Protein AF-A0A7X9G6M3-F1 (afdb_monomer)

Foldseek 3Di:
DDDCPVCPPPDPDDDDPDQDKKFKAFLVRHTQWIWTDDPQKIFIAGPVRQTAWIWGDDPQKIWIAGSVRHTQWIWGDDPQKIFTAGPVRQTQWMWGDDPQKIFIAGSVRHTQWIWGDDPQKIFIAGPVRRTGIMMD

Secondary structure (DSSP, 8-state):
-------S----PPPPSS-EEEEEEETTS-EEEEEEEETTEEEEEETTS-EEEEEEEETTEEEEE-TTS-EEEEEEEETTEEEEEETTS-EEEEEEEETTEEEEEETTS-EEEEEEEETTEEEEEETTS-EEEEE-

pLDDT: mean 82.61, std 19.69, range [25.67, 94.62]

Nearest PDB structures (foldseek):
  7ax2-assembly1_A  TM=3.714E-01  e=1.344E-02  synthetic construct
  3wju-assembly1_A  TM=3.753E-01  e=3.125E-02  Escherichia coli DH1
  1smp-assembly1_I  TM=4.792E-01  e=2.578E-01  Dickeya chrysanthemi
  4iwt-assembly1_B  TM=2.530E-01  e=2.401E-02  Streptococcus pneumoniae GA60080
  8qja-assembly2_B  TM=2.516E-01  e=4.069E-02  Advenella mimigardefordensis DPN7

Sequence (136 aa):
MRKVLLIATLLLALPGLAAEREVIRDANGRRKATVVTNGTQTTYRDAKGRVSVTARQQGTVTRYYDSNGRTLGRASENGRNTTYRDAKGRITGTATVQGKQTIYRDSSGRRVGSSMQNGNMTIYRDSRGRITGTRK

Structure (mmCIF, N/CA/C/O backbone):
data_AF-A0A7X9G6M3-F1
#
_entry.id   AF-A0A7X9G6M3-F1
#
loop_
_atom_site.group_PDB
_atom_site.id
_atom_site.type_symbol
_atom_site.label_atom_id
_atom_site.label_alt_id
_atom_site.label_comp_id
_atom_site.label_asym_id
_atom_site.label_entity_id
_atom_site.label_seq_id
_atom_site.pdbx_PDB_ins_code
_atom_site.Cartn_x
_atom_site.Cartn_y
_atom_site.Cartn_z
_atom_site.occupancy
_atom_site.B_iso_or_equiv
_atom_site.auth_seq_id
_atom_site.auth_comp_id
_atom_site.auth_asym_id
_atom_site.auth_atom_id
_atom_site.pdbx_PDB_model_num
ATOM 1 N N . MET A 1 1 ? -20.792 -12.531 -9.900 1.00 28.75 1 MET A N 1
ATOM 2 C CA . MET A 1 1 ? -19.523 -13.075 -10.453 1.00 28.75 1 MET A CA 1
ATOM 3 C C . MET A 1 1 ? -18.606 -11.875 -10.700 1.00 28.75 1 MET A C 1
ATOM 5 O O . MET A 1 1 ? -19.083 -10.946 -11.315 1.00 28.75 1 MET A O 1
ATOM 9 N N . ARG A 1 2 ? -17.377 -11.684 -10.217 1.00 27.42 2 ARG A N 1
ATOM 10 C CA . ARG A 1 2 ? -16.358 -12.480 -9.528 1.00 27.42 2 ARG A CA 1
ATOM 11 C C . ARG A 1 2 ? -15.801 -11.643 -8.368 1.00 27.42 2 ARG A C 1
ATOM 13 O O . ARG A 1 2 ? -15.649 -10.432 -8.479 1.00 27.42 2 ARG A O 1
ATOM 20 N N . LYS A 1 3 ? -15.470 -12.324 -7.274 1.00 28.50 3 LYS A N 1
ATOM 21 C CA . LYS A 1 3 ? -14.664 -11.819 -6.164 1.00 28.50 3 LYS A CA 1
ATOM 22 C C . LYS A 1 3 ? -13.317 -11.360 -6.735 1.00 28.50 3 LYS A C 1
ATOM 24 O O . LYS A 1 3 ? -12.515 -12.207 -7.107 1.00 28.50 3 LYS A O 1
ATOM 29 N N . VAL A 1 4 ? -13.063 -10.059 -6.828 1.00 25.67 4 VAL A N 1
ATOM 30 C CA . VAL A 1 4 ? -11.705 -9.558 -7.079 1.00 25.67 4 VAL A CA 1
ATOM 31 C C . VAL A 1 4 ? -11.272 -8.790 -5.847 1.00 25.67 4 VAL A C 1
ATOM 33 O O . VAL A 1 4 ? -11.284 -7.567 -5.777 1.00 25.67 4 VAL A O 1
ATOM 36 N N . LEU A 1 5 ? -10.918 -9.582 -4.840 1.00 27.14 5 LEU A N 1
ATOM 37 C CA . LEU A 1 5 ? -10.012 -9.184 -3.781 1.00 27.14 5 LEU A CA 1
ATOM 38 C C . LEU A 1 5 ? -8.665 -8.914 -4.474 1.00 27.14 5 LEU A C 1
ATOM 40 O O . LEU A 1 5 ? -7.841 -9.808 -4.654 1.00 27.14 5 LEU A O 1
ATOM 44 N N . LEU A 1 6 ? -8.520 -7.699 -5.003 1.00 29.94 6 LEU A N 1
ATOM 45 C CA . LEU A 1 6 ? -7.366 -7.201 -5.750 1.00 29.94 6 LEU A CA 1
ATOM 46 C C . LEU A 1 6 ? -6.212 -6.949 -4.764 1.00 29.94 6 LEU A C 1
ATOM 48 O O . LEU A 1 6 ? -5.788 -5.827 -4.532 1.00 29.94 6 LEU A O 1
ATOM 52 N N . ILE A 1 7 ? -5.709 -8.026 -4.159 1.00 30.31 7 ILE A N 1
ATOM 53 C CA . ILE A 1 7 ? -4.511 -8.022 -3.301 1.00 30.31 7 ILE A CA 1
ATOM 54 C C . ILE A 1 7 ? -3.226 -7.913 -4.151 1.00 30.31 7 ILE A C 1
ATOM 56 O O . ILE A 1 7 ? -2.138 -7.704 -3.631 1.00 30.31 7 ILE A O 1
ATOM 60 N N . ALA A 1 8 ? -3.312 -7.989 -5.481 1.00 28.69 8 ALA A N 1
ATOM 61 C CA . ALA A 1 8 ? -2.141 -8.132 -6.352 1.00 28.69 8 ALA A CA 1
ATOM 62 C C . ALA A 1 8 ? -1.601 -6.833 -6.989 1.00 28.69 8 ALA A C 1
ATOM 64 O O . ALA A 1 8 ? -0.870 -6.886 -7.976 1.00 28.69 8 ALA A O 1
ATOM 65 N N . THR A 1 9 ? -1.889 -5.666 -6.421 1.00 37.09 9 THR A N 1
ATOM 66 C CA . THR A 1 9 ? -1.008 -4.495 -6.576 1.00 37.09 9 THR A CA 1
ATOM 67 C C . THR A 1 9 ? -0.876 -3.854 -5.215 1.00 37.09 9 THR A C 1
ATOM 69 O O . THR A 1 9 ? -1.501 -2.841 -4.920 1.00 37.09 9 THR A O 1
ATOM 72 N N . LEU A 1 10 ? -0.114 -4.523 -4.357 1.00 38.66 10 LEU A N 1
ATOM 73 C CA . LEU A 1 10 ? 0.203 -4.070 -3.017 1.00 38.66 10 LEU A CA 1
ATOM 74 C C . LEU A 1 10 ? 1.135 -2.863 -3.093 1.00 38.66 10 LEU A C 1
ATOM 76 O O . LEU A 1 10 ? 2.340 -2.962 -2.897 1.00 38.66 10 LEU A O 1
ATOM 80 N N . LEU A 1 11 ? 0.557 -1.719 -3.437 1.00 39.88 11 LEU A N 1
ATOM 81 C CA . LEU A 1 11 ? 1.203 -0.430 -3.343 1.00 39.88 11 LEU A CA 1
ATOM 82 C C . LEU A 1 11 ? 0.874 0.148 -1.967 1.00 39.88 11 LEU A C 1
ATOM 84 O O . LEU A 1 11 ? -0.119 0.855 -1.796 1.00 39.88 11 LEU A O 1
ATOM 88 N N . LEU A 1 12 ? 1.689 -0.193 -0.966 1.00 42.00 12 LEU A N 1
ATOM 89 C CA . LEU A 1 12 ? 1.718 0.584 0.270 1.00 42.00 12 LEU A CA 1
ATOM 90 C C . LEU A 1 12 ? 2.210 1.988 -0.073 1.00 42.00 12 LEU A C 1
ATOM 92 O O . LEU A 1 12 ? 3.391 2.175 -0.373 1.00 42.00 12 LEU A O 1
ATOM 96 N N . ALA A 1 13 ? 1.311 2.965 -0.060 1.00 38.38 13 ALA A N 1
ATOM 97 C CA . ALA A 1 13 ? 1.709 4.355 0.092 1.00 38.38 13 ALA A CA 1
ATOM 98 C C . ALA A 1 13 ? 2.344 4.505 1.481 1.00 38.38 13 ALA A C 1
ATOM 100 O O . ALA A 1 13 ? 1.71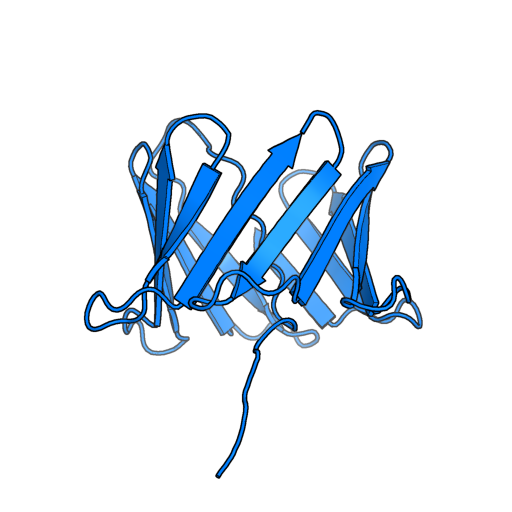1 4.177 2.481 1.00 38.38 13 ALA A O 1
ATOM 101 N N . LEU A 1 14 ? 3.602 4.939 1.517 1.00 36.38 14 LEU A N 1
ATOM 102 C CA . LEU A 1 14 ? 4.169 5.598 2.688 1.00 36.38 14 LEU A CA 1
ATOM 103 C C . LEU A 1 14 ? 3.868 7.096 2.507 1.00 36.38 14 LEU A C 1
ATOM 105 O O . LEU A 1 14 ? 3.986 7.578 1.379 1.00 36.38 14 LEU A O 1
ATOM 109 N N . PRO A 1 15 ? 3.444 7.833 3.543 1.00 35.41 15 PRO A N 1
ATOM 110 C CA . PRO A 1 15 ? 3.187 9.262 3.411 1.00 35.41 15 PRO A CA 1
ATOM 111 C C . PRO A 1 15 ? 4.507 10.038 3.249 1.00 35.41 15 PRO A C 1
ATOM 113 O O . PRO A 1 15 ? 5.355 10.023 4.140 1.00 35.41 15 PRO A O 1
ATOM 116 N N . GLY A 1 16 ? 4.663 10.724 2.114 1.00 35.12 16 GLY A N 1
ATOM 117 C CA . GLY A 1 16 ? 5.662 11.772 1.880 1.00 35.12 16 GLY A CA 1
ATOM 118 C C . GLY A 1 16 ? 5.014 13.157 2.006 1.00 35.12 16 GLY A C 1
ATOM 119 O O . GLY A 1 16 ? 3.904 13.371 1.526 1.00 35.12 16 GLY A O 1
ATOM 120 N N . LEU A 1 17 ? 5.684 14.093 2.686 1.00 36.75 17 LEU A N 1
ATOM 121 C CA . LEU A 1 17 ? 5.187 15.424 3.091 1.00 36.75 17 LEU A CA 1
ATOM 122 C C . LEU A 1 17 ? 5.136 16.483 1.963 1.00 36.75 17 LEU A C 1
ATOM 124 O O . LEU A 1 17 ? 5.208 17.681 2.220 1.00 36.75 17 LEU A O 1
ATOM 128 N N . ALA A 1 18 ? 4.966 16.073 0.710 1.00 38.88 18 ALA A N 1
ATOM 129 C CA . ALA A 1 18 ? 4.744 16.971 -0.424 1.00 38.88 18 ALA A CA 1
ATOM 130 C C . ALA A 1 18 ? 3.767 16.317 -1.406 1.00 38.88 18 ALA A C 1
ATOM 132 O O . ALA A 1 18 ? 3.515 15.118 -1.302 1.00 38.88 18 ALA A O 1
ATOM 133 N N . ALA A 1 19 ? 3.222 17.082 -2.360 1.00 54.22 19 ALA A N 1
ATOM 134 C CA . ALA A 1 19 ? 2.442 16.534 -3.470 1.00 54.22 19 ALA A CA 1
ATOM 135 C C . ALA A 1 19 ? 3.330 15.655 -4.371 1.00 54.22 19 ALA A C 1
ATOM 137 O O . ALA A 1 19 ? 3.755 16.059 -5.451 1.00 54.22 19 ALA A O 1
ATOM 138 N N . GLU A 1 20 ? 3.671 14.461 -3.892 1.00 68.44 20 GLU A N 1
ATOM 139 C CA . GLU A 1 20 ? 4.540 13.515 -4.569 1.00 68.44 20 GLU A CA 1
ATOM 140 C C . GLU A 1 20 ? 3.703 12.733 -5.577 1.00 68.44 20 GLU A C 1
ATOM 142 O O . GLU A 1 20 ? 2.664 12.140 -5.251 1.00 68.44 20 GLU A O 1
ATOM 147 N N . ARG A 1 21 ? 4.132 12.793 -6.838 1.00 84.31 21 ARG A N 1
ATOM 148 C CA . ARG A 1 21 ? 3.506 12.069 -7.935 1.00 84.31 21 ARG A CA 1
ATOM 149 C C . ARG A 1 21 ? 4.361 10.863 -8.285 1.00 84.31 21 ARG A C 1
ATOM 151 O O . ARG A 1 21 ? 5.366 11.009 -8.971 1.00 84.31 21 ARG A O 1
ATOM 158 N N . GLU A 1 22 ? 3.887 9.683 -7.917 1.00 89.38 22 GLU A N 1
ATOM 159 C CA . GLU A 1 22 ? 4.526 8.419 -8.279 1.00 89.38 22 GLU A CA 1
ATOM 160 C C . GLU A 1 22 ? 3.846 7.796 -9.512 1.00 89.38 22 GLU A C 1
ATOM 162 O O . GLU A 1 22 ? 2.653 7.985 -9.795 1.00 89.38 22 GLU A O 1
ATOM 167 N N . VAL A 1 23 ? 4.594 6.984 -10.251 1.00 89.94 23 VAL A N 1
ATOM 168 C CA . VAL A 1 23 ? 4.134 6.218 -11.408 1.00 89.94 23 VAL A CA 1
ATOM 169 C C . VAL A 1 23 ? 4.350 4.733 -11.154 1.00 89.94 23 VAL A C 1
ATOM 171 O O . VAL A 1 23 ? 5.473 4.270 -10.974 1.00 89.94 23 VAL A O 1
ATOM 174 N N . ILE A 1 24 ? 3.264 3.962 -11.227 1.00 87.62 24 ILE A N 1
ATOM 175 C CA . ILE A 1 24 ? 3.310 2.500 -11.161 1.00 87.62 24 ILE A CA 1
ATOM 176 C C . ILE A 1 24 ? 3.429 1.943 -12.573 1.00 87.62 24 ILE A C 1
ATOM 178 O O . ILE A 1 24 ? 2.637 2.293 -13.460 1.00 87.62 24 ILE A O 1
ATOM 182 N N . ARG A 1 25 ? 4.366 1.021 -12.773 1.00 88.94 25 ARG A N 1
ATOM 183 C CA . ARG A 1 25 ? 4.598 0.333 -14.047 1.00 88.94 25 ARG A CA 1
ATOM 184 C C . ARG A 1 25 ? 4.449 -1.176 -13.898 1.00 88.94 25 ARG A C 1
ATOM 186 O O . ARG A 1 25 ? 4.649 -1.720 -12.814 1.00 88.94 25 ARG A O 1
ATOM 193 N N . ASP A 1 26 ? 4.058 -1.842 -14.980 1.00 88.50 26 ASP A N 1
ATOM 194 C CA . ASP A 1 26 ? 4.094 -3.303 -15.071 1.00 88.50 26 ASP A CA 1
ATOM 195 C C . ASP A 1 26 ? 5.529 -3.824 -15.266 1.00 88.50 26 ASP A C 1
ATOM 197 O O . ASP A 1 26 ? 6.480 -3.048 -15.367 1.00 88.50 26 ASP A O 1
ATOM 201 N N . ALA A 1 27 ? 5.689 -5.148 -15.310 1.00 85.81 27 ALA A N 1
ATOM 202 C CA . ALA A 1 27 ? 6.985 -5.795 -15.528 1.00 85.81 27 ALA A CA 1
ATOM 203 C C . ALA A 1 27 ? 7.655 -5.413 -16.866 1.00 85.81 27 ALA A C 1
ATOM 205 O O . ALA A 1 27 ? 8.873 -5.490 -16.969 1.00 85.81 27 ALA A O 1
ATOM 206 N N . ASN A 1 28 ? 6.877 -4.953 -17.853 1.00 90.31 28 ASN A N 1
ATOM 207 C CA . ASN A 1 28 ? 7.361 -4.501 -19.160 1.00 90.31 28 ASN A CA 1
ATOM 208 C C . ASN A 1 28 ? 7.602 -2.977 -19.193 1.00 90.31 28 ASN A C 1
ATOM 210 O O . ASN A 1 28 ? 7.824 -2.406 -20.257 1.00 90.31 28 ASN A O 1
ATOM 214 N N . GLY A 1 29 ? 7.499 -2.287 -18.050 1.00 89.12 29 GLY A N 1
ATOM 215 C CA . GLY A 1 29 ? 7.708 -0.842 -17.939 1.00 89.12 29 GLY A CA 1
ATOM 216 C C . GLY A 1 29 ? 6.521 0.028 -18.379 1.00 89.12 29 GLY A C 1
ATOM 217 O O . GLY A 1 29 ? 6.601 1.263 -18.299 1.00 89.12 29 GLY A O 1
ATOM 218 N N . ARG A 1 30 ? 5.393 -0.566 -18.791 1.00 90.56 30 ARG A N 1
ATOM 219 C CA . ARG A 1 30 ? 4.198 0.183 -19.208 1.00 90.56 30 ARG A CA 1
ATOM 220 C C . ARG A 1 30 ? 3.480 0.747 -17.991 1.00 90.56 30 ARG A C 1
ATOM 222 O O . ARG A 1 30 ? 3.301 0.065 -16.983 1.00 90.56 30 ARG A O 1
ATOM 229 N N . ARG A 1 31 ? 3.029 1.999 -18.081 1.00 91.44 31 ARG A N 1
ATOM 230 C CA . ARG A 1 31 ? 2.310 2.672 -16.991 1.00 91.44 31 ARG A CA 1
ATOM 231 C C . ARG A 1 31 ? 0.989 1.957 -16.696 1.00 91.44 31 ARG A C 1
ATOM 233 O O . ARG A 1 31 ? 0.122 1.881 -17.562 1.00 91.44 31 ARG A O 1
ATOM 240 N N . LYS A 1 32 ? 0.815 1.503 -15.454 1.00 89.06 32 LYS A N 1
ATOM 241 C CA . LYS A 1 32 ? -0.448 0.946 -14.945 1.00 89.06 32 LYS A CA 1
ATOM 242 C C . LYS A 1 32 ? -1.292 1.988 -14.228 1.00 89.06 32 LYS A C 1
ATOM 244 O O . LYS A 1 32 ? -2.515 1.948 -14.334 1.00 89.06 32 LYS A O 1
ATOM 249 N N . ALA A 1 33 ? -0.644 2.883 -13.488 1.00 89.06 33 ALA A N 1
ATOM 250 C CA . ALA A 1 33 ? -1.328 3.865 -12.667 1.00 89.06 33 ALA A CA 1
ATOM 251 C C . ALA A 1 33 ? -0.415 5.034 -12.287 1.00 89.06 33 ALA A C 1
ATOM 253 O O . ALA A 1 33 ? 0.808 4.981 -12.439 1.00 89.06 33 ALA A O 1
ATOM 254 N N . THR A 1 34 ? -1.035 6.087 -11.776 1.00 90.31 34 THR A N 1
ATOM 255 C CA . THR A 1 34 ? -0.371 7.225 -11.141 1.00 90.31 34 THR A CA 1
ATOM 256 C C . THR A 1 34 ? -0.906 7.371 -9.728 1.00 90.31 34 THR A C 1
ATOM 258 O O . THR A 1 34 ? -2.095 7.149 -9.491 1.00 90.31 34 THR A O 1
ATOM 261 N N . VAL A 1 35 ? -0.030 7.746 -8.810 1.00 90.38 35 VAL A N 1
ATOM 262 C CA . VAL A 1 35 ? -0.343 7.971 -7.404 1.00 90.38 35 VAL A CA 1
ATOM 263 C C . VAL A 1 35 ? -0.035 9.420 -7.089 1.00 90.38 35 VAL A C 1
ATOM 265 O O . VAL A 1 35 ? 0.997 9.930 -7.510 1.00 90.38 35 VAL A O 1
ATOM 268 N N . VAL A 1 36 ? -0.953 10.091 -6.407 1.00 90.12 36 VAL A N 1
ATOM 269 C CA . VAL A 1 36 ? -0.754 11.461 -5.929 1.00 90.12 36 VAL A CA 1
ATOM 270 C C . VAL A 1 36 ? -1.131 11.499 -4.461 1.00 90.12 36 VAL A C 1
ATOM 272 O O . VAL A 1 36 ? -2.270 11.168 -4.125 1.00 90.12 36 VAL A O 1
ATOM 275 N N . THR A 1 37 ? -0.200 11.905 -3.606 1.00 86.44 37 THR A N 1
ATOM 276 C CA . THR A 1 37 ? -0.440 12.075 -2.169 1.00 86.44 37 THR A CA 1
ATOM 277 C C . THR A 1 37 ? -0.548 13.555 -1.837 1.00 86.44 37 THR A C 1
ATOM 279 O O . THR A 1 37 ? 0.352 14.314 -2.147 1.00 86.44 37 THR A O 1
ATOM 282 N N . ASN A 1 38 ? -1.651 13.964 -1.211 1.00 88.56 38 ASN A N 1
ATOM 283 C CA . ASN A 1 38 ? -1.884 15.319 -0.719 1.00 88.56 38 ASN A CA 1
ATOM 284 C C . ASN A 1 38 ? -2.228 15.232 0.772 1.00 88.56 38 ASN A C 1
ATOM 286 O O . ASN A 1 38 ? -3.340 14.834 1.138 1.00 88.56 38 ASN A O 1
ATOM 290 N N . GLY A 1 39 ? -1.269 15.569 1.637 1.00 89.31 39 GLY A N 1
ATOM 291 C CA . GLY A 1 39 ? -1.415 15.393 3.082 1.00 89.31 39 GLY A CA 1
ATOM 292 C C . GLY A 1 39 ? -1.679 13.927 3.438 1.00 89.31 39 GLY A C 1
ATOM 293 O O . GLY A 1 39 ? -0.913 13.043 3.070 1.00 89.31 39 GLY A O 1
ATOM 294 N N . THR A 1 40 ? -2.790 13.651 4.122 1.00 89.38 40 THR A N 1
ATOM 295 C CA . THR A 1 40 ? -3.180 12.289 4.532 1.00 89.38 40 THR A CA 1
ATOM 296 C C . THR A 1 40 ? -3.978 11.520 3.477 1.00 89.38 40 THR A C 1
ATOM 298 O O . THR A 1 40 ? -4.380 10.378 3.722 1.00 89.38 40 THR A O 1
ATOM 301 N N . GLN A 1 41 ? -4.250 12.121 2.314 1.00 91.44 41 GLN A N 1
ATOM 302 C CA . GLN A 1 41 ? -5.021 11.495 1.244 1.00 91.44 41 GLN A CA 1
ATOM 303 C C . GLN A 1 41 ? -4.127 11.116 0.062 1.00 91.44 41 GLN A C 1
ATOM 305 O O . GLN A 1 41 ? -3.504 11.974 -0.556 1.00 91.44 41 GLN A O 1
ATOM 310 N N . THR A 1 42 ? -4.167 9.850 -0.342 1.00 88.50 42 THR A N 1
ATOM 311 C CA . THR A 1 42 ? -3.498 9.348 -1.547 1.00 88.50 42 THR A CA 1
ATOM 312 C C . THR A 1 42 ? -4.529 8.921 -2.585 1.00 88.50 42 THR A C 1
ATOM 314 O O . THR A 1 42 ? -5.451 8.163 -2.292 1.00 88.50 42 THR A O 1
ATOM 317 N N . THR A 1 43 ? -4.384 9.392 -3.820 1.00 91.06 43 THR A N 1
ATOM 318 C CA . THR A 1 43 ? -5.297 9.101 -4.931 1.00 91.06 43 THR A CA 1
ATOM 319 C C . THR A 1 43 ? -4.589 8.275 -5.993 1.00 91.06 43 THR A C 1
ATOM 321 O O . THR A 1 43 ? -3.563 8.690 -6.529 1.00 91.06 43 THR A O 1
ATOM 324 N N . TYR A 1 44 ? -5.177 7.136 -6.346 1.00 88.62 44 TYR A N 1
ATOM 325 C CA . TYR A 1 44 ? -4.690 6.238 -7.385 1.00 88.62 44 TYR A CA 1
ATOM 326 C C . TYR A 1 44 ? -5.534 6.405 -8.640 1.00 88.62 44 TYR A C 1
ATOM 328 O O . TYR A 1 44 ? -6.755 6.214 -8.621 1.00 88.62 44 TYR A O 1
ATOM 336 N N . ARG A 1 45 ? -4.883 6.710 -9.756 1.00 90.12 45 ARG A N 1
ATOM 337 C CA . ARG A 1 45 ? -5.515 6.834 -11.070 1.00 90.12 45 ARG A CA 1
ATOM 338 C C . ARG A 1 45 ? -5.063 5.709 -11.979 1.00 90.12 45 ARG A C 1
ATOM 340 O O . ARG A 1 45 ? -3.880 5.382 -11.991 1.00 90.12 45 ARG A O 1
ATOM 347 N N . ASP A 1 46 ? -5.987 5.135 -12.738 1.00 87.94 46 ASP A N 1
ATOM 348 C CA . ASP A 1 46 ? -5.665 4.132 -13.751 1.00 87.94 46 ASP A CA 1
ATOM 349 C C . ASP A 1 46 ? -4.823 4.728 -14.900 1.00 87.94 46 ASP A C 1
ATOM 351 O O . ASP A 1 46 ? -4.559 5.932 -14.958 1.00 87.94 46 ASP A O 1
ATOM 355 N N . ALA A 1 47 ? -4.393 3.890 -15.846 1.00 85.31 47 ALA A N 1
ATOM 356 C CA . ALA A 1 47 ? -3.589 4.332 -16.987 1.00 85.31 47 ALA A CA 1
ATOM 357 C C . ALA A 1 47 ? -4.277 5.401 -17.868 1.00 85.31 47 ALA A C 1
ATOM 359 O O . ALA A 1 47 ? -3.572 6.137 -18.566 1.00 85.31 47 ALA A O 1
ATOM 360 N N . LYS A 1 48 ? -5.618 5.497 -17.809 1.00 88.06 48 LYS A N 1
ATOM 361 C CA . LYS A 1 48 ? -6.453 6.496 -18.501 1.00 88.06 48 LYS A CA 1
ATOM 362 C C . LYS A 1 48 ? -6.687 7.763 -17.661 1.00 88.06 48 LYS A C 1
ATOM 364 O O . LYS A 1 48 ? -7.362 8.674 -18.123 1.00 88.06 48 LYS A O 1
ATOM 369 N N . GLY A 1 49 ? -6.153 7.837 -16.439 1.00 89.00 49 GLY A N 1
ATOM 370 C CA . GLY A 1 49 ? -6.272 8.995 -15.545 1.00 89.00 49 GLY A CA 1
ATOM 371 C C . GLY A 1 49 ? -7.518 9.006 -14.649 1.00 89.00 49 GLY A C 1
ATOM 372 O O . GLY A 1 49 ? -7.698 9.944 -13.862 1.00 89.00 49 GLY A O 1
ATOM 373 N N . ARG A 1 50 ? -8.362 7.969 -14.707 1.00 90.00 50 ARG A N 1
ATOM 374 C CA . ARG A 1 50 ? -9.587 7.879 -13.898 1.00 90.00 50 ARG A CA 1
ATOM 375 C C . ARG A 1 50 ? -9.250 7.438 -12.483 1.00 90.00 50 ARG A C 1
ATOM 377 O O . ARG A 1 50 ? -8.435 6.535 -12.301 1.00 90.00 50 ARG A O 1
ATOM 384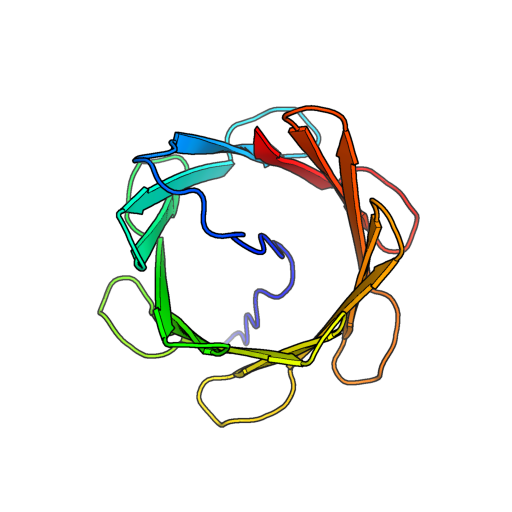 N N . VAL A 1 51 ? -9.880 8.049 -11.480 1.00 91.00 51 VAL A N 1
ATOM 385 C CA . VAL A 1 51 ? -9.704 7.640 -10.079 1.00 91.00 51 VAL A CA 1
ATOM 386 C C . VAL A 1 51 ? -10.198 6.206 -9.912 1.00 91.00 51 VAL A C 1
ATOM 388 O O . VAL A 1 51 ? -11.307 5.871 -10.316 1.00 91.00 51 VAL A O 1
ATOM 391 N N . SER A 1 52 ? -9.351 5.366 -9.331 1.00 87.88 52 SER A N 1
ATOM 392 C CA . SER A 1 52 ? -9.627 3.948 -9.085 1.00 87.88 52 SER A CA 1
ATOM 393 C C . SER A 1 52 ? -9.742 3.648 -7.595 1.00 87.88 52 SER A C 1
ATOM 395 O O . SER A 1 52 ? -10.625 2.898 -7.187 1.00 87.88 52 SER A O 1
ATOM 397 N N . VAL A 1 53 ? -8.876 4.262 -6.787 1.00 90.94 53 VAL A N 1
ATOM 398 C CA . VAL A 1 53 ? -8.847 4.114 -5.334 1.00 90.94 53 VAL A CA 1
ATOM 399 C C . VAL A 1 53 ? -8.459 5.444 -4.707 1.00 90.94 53 VAL A C 1
ATOM 401 O O . VAL A 1 53 ? -7.563 6.132 -5.200 1.00 90.94 53 VAL A O 1
ATOM 404 N N . THR A 1 54 ? -9.084 5.759 -3.580 1.00 92.19 54 THR A N 1
ATOM 405 C CA . THR A 1 54 ? -8.626 6.810 -2.669 1.00 92.19 54 THR A CA 1
ATOM 406 C C . THR A 1 54 ? -8.264 6.169 -1.338 1.00 92.19 54 THR A C 1
ATOM 408 O O . THR A 1 54 ? -9.061 5.427 -0.772 1.00 92.19 54 THR A O 1
ATOM 411 N N . ALA A 1 55 ? -7.070 6.446 -0.830 1.00 92.88 55 ALA A N 1
ATOM 412 C CA . ALA A 1 55 ? -6.628 6.060 0.500 1.00 92.88 55 ALA A CA 1
ATOM 413 C C . ALA A 1 55 ? -6.625 7.290 1.412 1.00 92.88 55 ALA A C 1
ATOM 415 O O . ALA A 1 55 ? -6.195 8.364 0.996 1.00 92.88 55 ALA A O 1
ATOM 416 N N . ARG A 1 56 ? -7.115 7.146 2.643 1.00 93.38 56 ARG A N 1
ATOM 417 C CA . ARG A 1 56 ? -7.067 8.198 3.668 1.00 93.38 56 ARG A CA 1
ATOM 418 C C . ARG A 1 56 ? -6.455 7.647 4.940 1.00 93.38 56 ARG A C 1
ATOM 420 O O . ARG A 1 56 ? -6.988 6.686 5.503 1.00 93.38 56 ARG A O 1
ATOM 427 N N . GLN A 1 57 ? -5.363 8.257 5.373 1.00 91.94 57 GLN A N 1
ATOM 428 C CA . GLN A 1 57 ? -4.652 7.894 6.587 1.00 91.94 57 GLN A CA 1
ATOM 429 C C . GLN A 1 57 ? -5.186 8.673 7.792 1.00 91.94 57 GLN A C 1
ATOM 431 O O . GLN A 1 57 ? -5.416 9.879 7.732 1.00 91.94 57 GLN A O 1
ATOM 436 N N . GLN A 1 58 ? -5.376 7.966 8.901 1.00 93.62 58 GLN A N 1
ATOM 437 C CA . GLN A 1 58 ? -5.741 8.515 10.199 1.00 93.62 58 GLN A CA 1
ATOM 438 C C . GLN A 1 58 ? -4.977 7.741 11.279 1.00 93.62 58 GLN A C 1
ATOM 440 O O . GLN A 1 58 ? -5.296 6.587 11.573 1.00 93.62 58 GLN A O 1
ATOM 445 N N . GLY A 1 59 ? -3.946 8.368 11.850 1.00 94.38 59 GLY A N 1
ATOM 446 C CA . GLY A 1 59 ? -3.009 7.685 12.744 1.00 94.38 59 GLY A CA 1
ATOM 447 C C . GLY A 1 59 ? -2.325 6.511 12.036 1.00 94.38 59 GLY A C 1
ATOM 448 O O . GLY A 1 59 ? -1.805 6.666 10.931 1.00 94.38 59 GLY A O 1
ATOM 449 N N . THR A 1 60 ? -2.380 5.329 12.651 1.00 92.81 60 THR A N 1
ATOM 450 C CA . THR A 1 60 ? -1.818 4.069 12.126 1.00 92.81 60 THR A CA 1
ATOM 451 C C . THR A 1 60 ? -2.777 3.301 11.209 1.00 92.81 60 THR A C 1
ATOM 453 O O . THR A 1 60 ? -2.522 2.149 10.849 1.00 92.81 60 THR A O 1
ATOM 456 N N . VAL A 1 61 ? -3.925 3.888 10.855 1.00 93.50 61 VAL A N 1
ATOM 457 C CA . VAL A 1 61 ? -4.944 3.232 10.031 1.00 93.50 61 VAL A CA 1
ATOM 458 C C . VAL A 1 61 ? -5.137 3.987 8.727 1.00 93.50 61 VAL A C 1
ATOM 460 O O . VAL A 1 61 ? -5.485 5.164 8.719 1.00 93.50 61 VAL A O 1
ATOM 463 N N . THR A 1 62 ? -5.034 3.265 7.617 1.00 92.56 62 THR A N 1
ATOM 464 C CA . THR A 1 62 ? -5.340 3.777 6.280 1.00 92.56 62 THR A CA 1
ATOM 465 C C . THR A 1 62 ? -6.592 3.095 5.754 1.00 92.56 62 THR A C 1
ATOM 467 O O . THR A 1 62 ? -6.651 1.869 5.666 1.00 92.56 62 THR A O 1
ATOM 470 N N . ARG A 1 63 ? -7.621 3.872 5.411 1.00 93.88 63 ARG A N 1
ATOM 471 C CA . ARG A 1 63 ? -8.869 3.367 4.814 1.00 93.88 63 ARG A CA 1
ATOM 472 C C . ARG A 1 63 ? -8.850 3.564 3.308 1.00 93.88 63 ARG A C 1
ATOM 474 O O . ARG A 1 63 ? -8.450 4.626 2.839 1.00 93.88 63 ARG A O 1
ATOM 481 N N . TYR A 1 64 ? -9.325 2.566 2.575 1.00 90.56 64 TYR A N 1
ATOM 482 C CA . TYR A 1 64 ? -9.381 2.576 1.116 1.00 90.56 64 TYR A CA 1
ATOM 483 C C . TYR A 1 64 ? -10.824 2.671 0.638 1.00 90.56 64 TYR A C 1
ATOM 485 O O . TYR A 1 64 ? -11.696 1.976 1.163 1.00 90.56 64 TYR A O 1
ATOM 493 N N . TYR A 1 65 ? -11.049 3.484 -0.385 1.00 91.44 65 TYR A N 1
ATOM 494 C CA . TYR A 1 65 ? -12.354 3.746 -0.977 1.00 91.44 65 TYR A CA 1
ATOM 495 C C . TYR A 1 65 ? -12.308 3.538 -2.489 1.00 91.44 65 TYR A C 1
ATOM 497 O O . TYR A 1 65 ? -11.283 3.813 -3.116 1.00 91.44 65 TYR A O 1
ATOM 505 N N . ASP A 1 66 ? -13.413 3.069 -3.064 1.00 90.31 66 ASP A N 1
ATOM 506 C CA . ASP A 1 66 ? -13.607 3.023 -4.513 1.00 90.31 66 ASP A CA 1
ATOM 507 C C . ASP A 1 66 ? -13.832 4.433 -5.094 1.00 90.31 66 ASP A C 1
ATOM 509 O O . ASP A 1 66 ? -13.898 5.433 -4.372 1.00 90.31 66 ASP A O 1
ATOM 513 N N . SER A 1 67 ? -13.969 4.523 -6.419 1.00 87.69 67 SER A N 1
ATOM 514 C CA . SER A 1 67 ? -14.221 5.789 -7.120 1.00 87.69 67 SER A CA 1
ATOM 515 C C . SER A 1 67 ? -15.539 6.473 -6.730 1.00 87.69 67 SER A C 1
ATOM 517 O O . SER A 1 67 ? -15.692 7.662 -6.986 1.00 87.69 67 SER A O 1
ATOM 519 N N . ASN A 1 68 ? -16.479 5.739 -6.125 1.00 91.94 68 ASN A N 1
ATOM 520 C CA . ASN A 1 68 ? -17.769 6.240 -5.650 1.00 91.94 68 ASN A CA 1
ATOM 521 C C . ASN A 1 68 ? -17.760 6.543 -4.139 1.00 91.94 68 ASN A C 1
ATOM 523 O O . ASN A 1 68 ? -18.804 6.852 -3.572 1.00 91.94 68 ASN A O 1
ATOM 527 N N . GLY A 1 69 ? -16.613 6.410 -3.464 1.00 91.56 69 GLY A N 1
ATOM 528 C CA . GLY A 1 69 ? -16.482 6.641 -2.026 1.00 91.56 69 GLY A CA 1
ATOM 529 C C . GLY A 1 69 ? -16.900 5.468 -1.134 1.00 91.56 69 GLY A C 1
ATOM 530 O O . GLY A 1 69 ? -16.920 5.623 0.086 1.00 91.56 69 GLY A O 1
ATOM 531 N N . ARG A 1 70 ? -17.200 4.283 -1.683 1.00 92.69 70 ARG A N 1
ATOM 532 C CA . ARG A 1 70 ? -17.513 3.096 -0.868 1.00 92.69 70 ARG A CA 1
ATOM 533 C C . ARG A 1 70 ? -16.240 2.489 -0.297 1.00 92.69 70 ARG A C 1
ATOM 535 O O . ARG A 1 70 ? -15.249 2.335 -1.006 1.00 92.69 70 ARG A O 1
ATOM 542 N N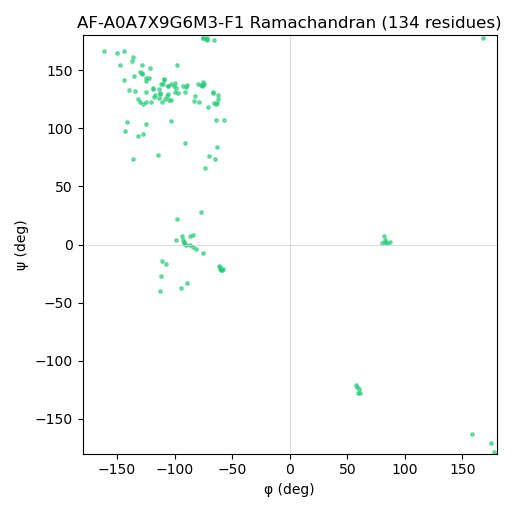 . THR A 1 71 ? -16.272 2.092 0.973 1.00 92.44 71 THR A N 1
ATOM 543 C CA . THR A 1 71 ? -15.135 1.442 1.638 1.00 92.44 71 THR A CA 1
ATOM 544 C C . THR A 1 71 ? -14.787 0.114 0.964 1.00 92.44 71 THR A C 1
ATOM 546 O O . THR A 1 71 ? -15.618 -0.786 0.873 1.00 92.44 71 THR A O 1
ATOM 549 N N . LEU A 1 72 ? -13.530 -0.029 0.552 1.00 89.88 72 LEU A N 1
ATOM 550 C CA . LEU A 1 72 ? -12.939 -1.277 0.061 1.00 89.88 72 LEU A CA 1
ATOM 551 C C . LEU A 1 72 ? -12.332 -2.099 1.204 1.00 89.88 72 LEU A C 1
ATOM 553 O O . LEU A 1 72 ? -12.343 -3.331 1.170 1.00 89.88 72 LEU A O 1
ATOM 557 N N . GLY A 1 73 ? -11.809 -1.417 2.223 1.00 91.62 73 GLY A N 1
ATOM 558 C CA . GLY A 1 73 ? -11.123 -2.038 3.346 1.00 91.62 73 GLY A CA 1
ATOM 559 C C . GLY A 1 73 ? -10.199 -1.071 4.075 1.00 91.62 73 GLY A C 1
ATOM 560 O O . GLY A 1 73 ? -10.297 0.150 3.921 1.00 91.62 73 GLY A O 1
ATOM 561 N N . ARG A 1 74 ? -9.282 -1.623 4.871 1.00 92.06 74 ARG A N 1
ATOM 562 C CA . ARG A 1 74 ? -8.280 -0.847 5.608 1.00 92.06 74 ARG A CA 1
ATOM 563 C C . ARG A 1 74 ? -6.961 -1.589 5.777 1.00 92.06 74 ARG A C 1
ATOM 565 O O . ARG A 1 74 ? -6.941 -2.817 5.836 1.00 92.06 74 ARG A O 1
ATOM 572 N N . ALA A 1 75 ? -5.895 -0.822 5.930 1.00 94.19 75 ALA A N 1
ATOM 573 C CA . ALA A 1 75 ? -4.609 -1.252 6.449 1.00 94.19 75 ALA A CA 1
ATOM 574 C C . ALA A 1 75 ? -4.454 -0.712 7.874 1.00 94.19 75 ALA A C 1
ATOM 576 O O . ALA A 1 75 ? -4.807 0.435 8.145 1.00 94.19 75 ALA A O 1
ATOM 577 N N . SER A 1 76 ? -3.964 -1.543 8.786 1.00 94.00 76 SER A N 1
ATOM 578 C CA . SER A 1 76 ? -3.658 -1.150 10.163 1.00 94.00 76 SER A CA 1
ATOM 579 C C . SER A 1 76 ? -2.210 -1.490 10.469 1.00 94.00 76 SER A C 1
ATOM 581 O O . SER A 1 76 ? -1.813 -2.650 10.335 1.00 94.00 76 SER A O 1
ATOM 583 N N . GLU A 1 77 ? -1.440 -0.483 10.852 1.00 93.75 77 GLU A N 1
ATOM 584 C CA . GLU A 1 77 ? -0.015 -0.577 11.144 1.00 93.75 77 GLU A CA 1
ATOM 585 C C . GLU A 1 77 ? 0.220 -0.835 12.635 1.00 93.75 77 GLU A C 1
ATOM 587 O O . GLU A 1 77 ? -0.419 -0.240 13.503 1.00 93.75 77 GLU A O 1
ATOM 592 N N . ASN A 1 78 ? 1.144 -1.749 12.922 1.00 94.19 78 ASN A N 1
ATOM 593 C CA . ASN A 1 78 ? 1.646 -2.051 14.253 1.00 94.19 78 ASN A CA 1
ATOM 594 C C . ASN A 1 78 ? 3.150 -2.352 14.158 1.00 94.19 78 ASN A C 1
ATOM 596 O O . ASN A 1 78 ? 3.564 -3.457 13.781 1.00 94.19 78 ASN A O 1
ATOM 600 N N . GLY A 1 79 ? 3.970 -1.340 14.446 1.00 94.62 79 GLY A N 1
ATOM 601 C CA . GLY A 1 79 ? 5.418 -1.406 14.280 1.00 94.62 79 GLY A CA 1
ATOM 602 C C . GLY A 1 79 ? 5.800 -1.747 12.837 1.00 94.62 79 GLY A C 1
ATOM 603 O O . GLY A 1 79 ? 5.437 -1.045 11.901 1.00 94.62 79 GLY A O 1
ATOM 604 N N . ARG A 1 80 ? 6.520 -2.857 12.645 1.00 92.75 80 ARG A N 1
ATOM 605 C CA . ARG A 1 80 ? 6.958 -3.330 11.317 1.00 92.75 80 ARG A CA 1
ATOM 606 C C . ARG A 1 80 ? 5.890 -4.109 10.546 1.00 92.75 80 ARG A C 1
ATOM 608 O O . ARG A 1 80 ? 6.158 -4.539 9.426 1.00 92.75 80 ARG A O 1
ATOM 615 N N . ASN A 1 81 ? 4.726 -4.347 11.145 1.00 93.44 81 ASN A N 1
ATOM 616 C CA . ASN A 1 81 ? 3.669 -5.162 10.561 1.00 93.44 81 ASN A CA 1
ATOM 617 C C . ASN A 1 81 ? 2.480 -4.305 10.131 1.00 93.44 81 ASN A C 1
ATOM 619 O O . ASN A 1 81 ? 2.055 -3.399 10.841 1.00 93.44 81 ASN A O 1
ATOM 623 N N . THR A 1 82 ? 1.872 -4.672 9.011 1.00 94.12 82 THR A N 1
ATOM 624 C CA . THR A 1 82 ?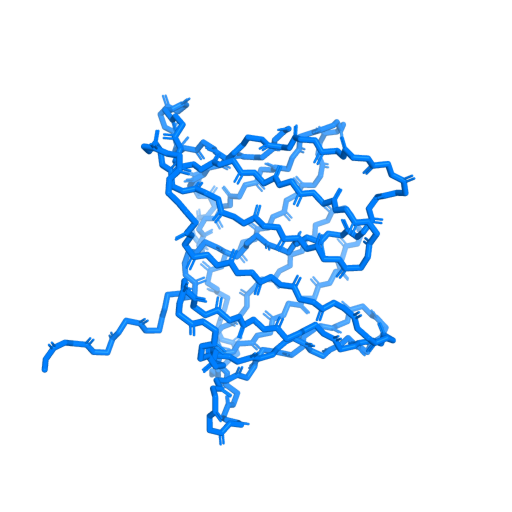 0.612 -4.105 8.534 1.00 94.12 82 THR A CA 1
ATOM 625 C C . THR A 1 82 ? -0.384 -5.230 8.306 1.00 94.12 82 THR A C 1
ATOM 627 O O . THR A 1 82 ? -0.070 -6.223 7.648 1.00 94.12 82 THR A O 1
ATOM 630 N N . THR A 1 83 ? -1.602 -5.078 8.819 1.00 94.38 83 THR A N 1
ATOM 631 C CA . THR A 1 83 ? -2.709 -6.015 8.583 1.00 94.38 83 THR A CA 1
ATOM 632 C C . THR A 1 83 ? -3.726 -5.398 7.637 1.00 94.38 83 THR A C 1
ATOM 634 O O . THR A 1 83 ? -4.231 -4.308 7.904 1.00 94.38 83 THR A O 1
ATOM 637 N N . TYR A 1 84 ? -4.080 -6.117 6.572 1.00 92.06 84 TYR A N 1
ATOM 638 C CA . TYR A 1 84 ? -5.094 -5.692 5.608 1.00 92.06 84 TYR A CA 1
ATOM 639 C C . TYR A 1 84 ? -6.416 -6.380 5.882 1.00 92.06 84 TYR A C 1
ATOM 641 O O . TYR A 1 84 ? -6.481 -7.608 6.000 1.00 92.06 84 TYR A O 1
ATOM 649 N N . ARG A 1 85 ? -7.492 -5.601 5.921 1.00 93.81 85 ARG A N 1
ATOM 650 C CA . ARG A 1 85 ? -8.855 -6.101 6.091 1.00 93.81 85 ARG A CA 1
ATOM 651 C C . ARG A 1 85 ? -9.751 -5.622 4.965 1.00 93.81 85 ARG A C 1
ATOM 653 O O . ARG A 1 85 ? -9.607 -4.487 4.516 1.00 93.81 85 ARG A O 1
ATOM 660 N N . ASP A 1 86 ? -10.677 -6.473 4.539 1.00 92.50 86 ASP A N 1
ATOM 661 C CA . ASP A 1 86 ? -11.736 -6.073 3.613 1.00 92.50 86 ASP A CA 1
ATOM 662 C C . ASP A 1 86 ? -12.773 -5.165 4.300 1.00 92.50 86 ASP A C 1
ATOM 664 O O . ASP A 1 86 ? -12.721 -4.924 5.510 1.00 92.50 86 ASP A O 1
ATOM 668 N N . ALA A 1 87 ? -13.737 -4.664 3.528 1.00 91.06 87 ALA A N 1
ATOM 669 C CA . ALA A 1 87 ? -14.831 -3.834 4.034 1.00 91.06 87 ALA A CA 1
ATOM 670 C C . ALA A 1 87 ? -15.689 -4.515 5.122 1.00 91.06 87 ALA A C 1
ATOM 672 O O . ALA A 1 87 ? -16.348 -3.824 5.892 1.00 91.06 87 ALA A O 1
ATOM 673 N N . LYS A 1 88 ? -15.667 -5.854 5.209 1.00 93.75 88 LYS A N 1
ATOM 674 C CA . LYS A 1 88 ? -16.357 -6.642 6.244 1.00 93.75 88 LYS A CA 1
ATOM 675 C C . LYS A 1 88 ? -15.470 -6.921 7.466 1.00 93.75 88 LYS A C 1
ATOM 677 O O . LYS A 1 88 ? -15.892 -7.626 8.375 1.00 93.75 88 LYS A O 1
ATOM 682 N N . GLY A 1 89 ? -14.236 -6.412 7.493 1.00 92.31 89 GLY A N 1
ATOM 683 C CA . GLY A 1 89 ? -13.290 -6.580 8.597 1.00 92.31 89 GLY A CA 1
ATOM 684 C C . GLY A 1 89 ? -12.477 -7.880 8.573 1.00 92.31 89 GLY A C 1
ATOM 685 O O . GLY A 1 89 ? -11.639 -8.088 9.462 1.00 92.31 89 GLY A O 1
ATOM 686 N N . ARG A 1 90 ? -12.657 -8.737 7.561 1.00 93.56 90 ARG A N 1
ATOM 687 C CA . ARG A 1 90 ? -11.925 -10.008 7.443 1.00 93.56 90 ARG A CA 1
ATOM 688 C C . ARG A 1 90 ? -10.493 -9.745 7.016 1.00 93.56 90 ARG A C 1
ATOM 690 O O . ARG A 1 90 ? -10.263 -8.918 6.139 1.00 93.56 90 ARG A O 1
ATOM 697 N N . ILE A 1 91 ? -9.536 -10.454 7.612 1.00 92.69 91 ILE A N 1
ATOM 698 C CA . ILE A 1 91 ? -8.127 -10.349 7.220 1.00 92.69 91 ILE A CA 1
ATOM 699 C C . ILE A 1 91 ? -7.966 -10.903 5.808 1.00 92.69 91 ILE A C 1
ATOM 701 O O . ILE A 1 91 ? -8.441 -11.987 5.486 1.00 92.69 91 ILE A O 1
ATOM 705 N N . THR A 1 92 ? -7.289 -10.130 4.972 1.00 91.06 92 THR A N 1
ATOM 706 C CA . THR A 1 92 ? -7.042 -10.446 3.560 1.00 91.06 92 THR A CA 1
ATOM 707 C C . THR A 1 92 ? -5.567 -10.733 3.308 1.00 91.06 92 THR A C 1
ATOM 709 O O . THR A 1 92 ? -5.231 -11.524 2.432 1.00 91.06 92 THR A O 1
ATOM 712 N N . GLY A 1 93 ? -4.691 -10.164 4.133 1.00 91.56 93 GLY A N 1
ATOM 713 C CA . GLY A 1 93 ? -3.264 -10.415 4.096 1.00 91.56 93 GLY A CA 1
ATOM 714 C C . GLY A 1 93 ? -2.513 -9.570 5.110 1.00 91.56 93 GLY A C 1
ATOM 715 O O . GLY A 1 93 ? -3.105 -8.780 5.858 1.00 91.56 93 GLY A O 1
ATOM 716 N N . THR A 1 94 ? -1.197 -9.721 5.103 1.00 92.50 94 THR A N 1
ATOM 717 C CA . THR A 1 94 ? -0.279 -8.944 5.936 1.00 92.50 94 THR A CA 1
ATOM 718 C C . THR A 1 94 ? 0.944 -8.497 5.146 1.00 92.50 94 THR A C 1
ATOM 720 O O . THR A 1 94 ? 1.300 -9.077 4.116 1.00 92.50 94 THR A O 1
ATOM 723 N N . ALA A 1 95 ? 1.582 -7.439 5.635 1.00 94.00 95 ALA A N 1
ATOM 724 C CA . ALA A 1 95 ? 2.894 -6.997 5.201 1.00 94.00 95 ALA A CA 1
ATOM 725 C C . ALA A 1 95 ? 3.828 -6.907 6.409 1.00 94.00 95 ALA A C 1
ATOM 727 O O . ALA A 1 95 ? 3.405 -6.455 7.470 1.00 94.00 95 ALA A O 1
ATOM 728 N N . THR A 1 96 ? 5.086 -7.303 6.240 1.00 94.12 96 THR A N 1
ATOM 729 C CA . THR A 1 96 ? 6.117 -7.178 7.277 1.00 94.12 96 THR A CA 1
ATOM 730 C C . THR A 1 96 ? 7.368 -6.553 6.687 1.00 94.12 96 THR A C 1
ATOM 732 O O . THR A 1 96 ? 7.920 -7.074 5.716 1.00 94.12 96 THR A O 1
ATOM 735 N N . VAL A 1 97 ? 7.831 -5.462 7.290 1.00 93.06 97 VAL A N 1
ATOM 736 C CA . VAL A 1 97 ? 9.066 -4.774 6.908 1.00 93.06 97 VAL A CA 1
ATOM 737 C C . VAL A 1 97 ? 10.273 -5.465 7.548 1.00 93.06 97 VAL A C 1
ATOM 739 O O . VAL A 1 97 ? 10.326 -5.676 8.760 1.00 93.06 97 VAL A O 1
ATOM 742 N N . GLN A 1 98 ? 11.256 -5.807 6.720 1.00 92.75 98 GLN A N 1
ATOM 743 C CA . GLN A 1 98 ? 12.533 -6.426 7.069 1.00 92.75 98 GLN A CA 1
ATOM 744 C C . GLN A 1 98 ? 13.661 -5.646 6.375 1.00 92.75 98 GLN A C 1
ATOM 746 O O . GLN A 1 98 ? 13.976 -5.869 5.205 1.00 92.75 98 GLN A O 1
ATOM 751 N N . GLY A 1 99 ? 14.243 -4.672 7.081 1.00 90.56 99 GLY A N 1
ATOM 752 C CA . GLY A 1 99 ? 15.215 -3.749 6.488 1.00 90.56 99 GLY A CA 1
ATOM 753 C C . GLY A 1 99 ? 14.596 -2.956 5.331 1.00 90.56 99 GLY A C 1
ATOM 754 O O . GLY A 1 99 ? 13.565 -2.315 5.504 1.00 90.56 99 GLY A O 1
ATOM 755 N N . LYS A 1 100 ? 15.206 -3.023 4.140 1.00 88.44 100 LYS A N 1
ATOM 756 C CA . LYS A 1 100 ? 14.708 -2.363 2.911 1.00 88.44 100 LYS A CA 1
ATOM 757 C C . LYS A 1 100 ? 13.640 -3.167 2.157 1.00 88.44 100 LYS A C 1
ATOM 759 O O . LYS A 1 100 ? 13.164 -2.721 1.112 1.00 88.44 100 LYS A O 1
ATOM 764 N N . G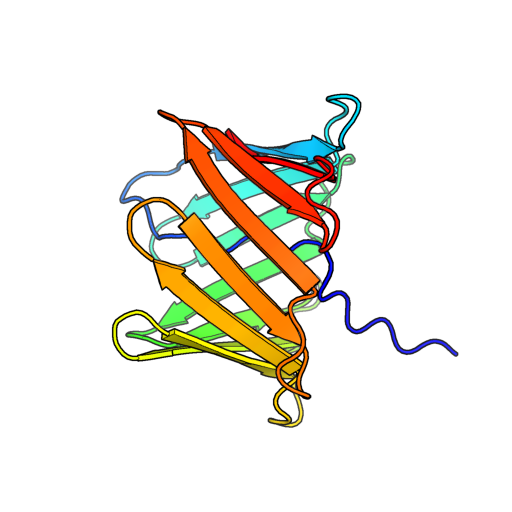LN A 1 101 ? 13.299 -4.361 2.638 1.00 89.94 101 GLN A N 1
ATOM 765 C CA . GLN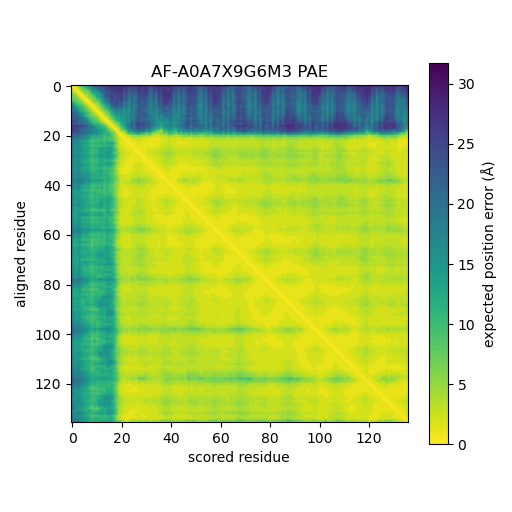 A 1 101 ? 12.363 -5.271 1.990 1.00 89.94 101 GLN A CA 1
ATOM 766 C C . GLN A 1 101 ? 11.053 -5.349 2.775 1.00 89.94 101 GLN A C 1
ATOM 768 O O . GLN A 1 101 ? 11.058 -5.401 3.999 1.00 89.94 101 GLN A O 1
ATOM 773 N N . THR A 1 102 ? 9.923 -5.423 2.078 1.00 91.56 102 THR A N 1
ATOM 774 C CA . THR A 1 102 ? 8.628 -5.767 2.674 1.00 91.56 102 THR A CA 1
ATOM 775 C C . THR A 1 102 ? 8.166 -7.113 2.138 1.00 91.56 102 THR A C 1
ATOM 777 O O . THR A 1 102 ? 8.171 -7.342 0.928 1.00 91.56 102 THR A O 1
ATOM 780 N N . ILE A 1 103 ? 7.772 -8.020 3.028 1.00 93.44 103 ILE A N 1
ATOM 781 C CA . ILE A 1 103 ? 7.230 -9.337 2.686 1.00 93.44 103 ILE A CA 1
ATOM 782 C C . ILE A 1 103 ? 5.715 -9.298 2.765 1.00 93.44 103 ILE A C 1
ATOM 784 O O . ILE A 1 103 ? 5.166 -8.820 3.753 1.00 93.44 103 ILE A O 1
ATOM 788 N N . TYR A 1 104 ? 5.050 -9.856 1.758 1.00 91.06 104 TYR A N 1
ATOM 789 C CA . TYR A 1 104 ? 3.599 -9.871 1.657 1.00 91.06 104 TYR A CA 1
ATOM 790 C C . TYR A 1 104 ? 3.047 -11.280 1.765 1.00 91.06 104 TYR A C 1
ATOM 792 O O . TYR A 1 104 ? 3.545 -12.206 1.112 1.00 91.06 104 TYR A O 1
ATOM 800 N N . ARG A 1 105 ? 2.007 -11.442 2.582 1.00 92.56 105 ARG A N 1
ATOM 801 C CA . ARG A 1 105 ? 1.369 -12.730 2.852 1.00 92.56 105 ARG A CA 1
ATOM 802 C C . ARG A 1 105 ? -0.136 -12.659 2.639 1.00 92.56 105 ARG A C 1
ATOM 804 O O . ARG A 1 105 ? -0.743 -11.615 2.870 1.00 92.56 105 ARG A O 1
ATOM 811 N N . ASP A 1 106 ? -0.721 -13.767 2.195 1.00 91.00 106 ASP A N 1
ATOM 812 C CA . ASP A 1 106 ? -2.176 -13.928 2.147 1.00 91.00 106 ASP A CA 1
ATOM 813 C C . ASP A 1 106 ? -2.772 -14.124 3.553 1.00 91.00 106 ASP A C 1
ATOM 815 O O . ASP A 1 106 ? -2.056 -14.188 4.556 1.00 91.00 106 ASP A O 1
ATOM 819 N N . SER A 1 107 ? -4.101 -14.216 3.638 1.00 89.25 107 SER A N 1
ATOM 820 C CA . SER A 1 107 ? -4.827 -14.447 4.894 1.00 89.25 107 SER A CA 1
ATOM 821 C C . SER A 1 107 ? -4.463 -15.760 5.596 1.00 89.25 107 SER A C 1
ATOM 823 O O . SER A 1 107 ? -4.717 -15.891 6.787 1.00 89.25 107 SER A O 1
ATOM 825 N N . SER A 1 108 ? -3.882 -16.722 4.874 1.00 92.12 108 SER A N 1
ATOM 826 C CA . SER A 1 108 ? -3.393 -17.997 5.412 1.00 92.12 108 SER A CA 1
ATOM 827 C C . SER A 1 108 ? -1.908 -17.939 5.798 1.00 92.12 108 SER A C 1
ATOM 829 O O . SER A 1 108 ? -1.331 -18.954 6.173 1.00 92.12 108 SER A O 1
ATOM 831 N N . GLY A 1 109 ? -1.263 -16.773 5.683 1.00 90.88 109 GLY A N 1
ATOM 832 C CA . GLY A 1 109 ? 0.141 -16.564 6.035 1.00 90.88 109 GLY A CA 1
ATOM 833 C C . GLY A 1 109 ? 1.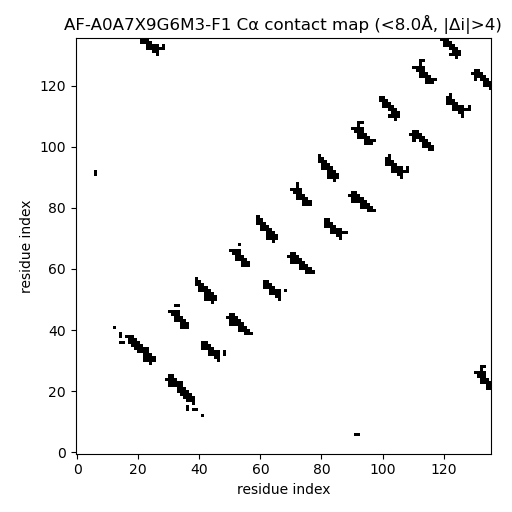147 -16.979 4.956 1.00 90.88 109 GLY A C 1
ATOM 834 O O . GLY A 1 109 ? 2.360 -16.838 5.161 1.00 90.88 109 GLY A O 1
ATOM 835 N N . ARG A 1 110 ? 0.703 -17.441 3.781 1.00 91.94 110 ARG A N 1
ATOM 836 C CA . ARG A 1 110 ? 1.612 -17.844 2.698 1.00 91.94 110 ARG A CA 1
ATOM 837 C C . ARG A 1 110 ? 2.180 -16.618 2.005 1.00 91.94 110 ARG A C 1
ATOM 839 O O . ARG A 1 110 ? 1.453 -15.677 1.700 1.00 91.94 110 ARG A O 1
ATOM 846 N N . ARG A 1 111 ? 3.484 -16.631 1.716 1.00 92.50 111 ARG A N 1
ATOM 847 C CA . ARG A 1 111 ? 4.148 -15.538 0.994 1.00 92.50 111 ARG A CA 1
ATOM 848 C C . ARG A 1 111 ? 3.613 -15.451 -0.436 1.00 92.50 111 ARG A C 1
ATOM 850 O O . ARG A 1 111 ? 3.755 -16.397 -1.206 1.00 92.50 111 ARG A O 1
ATOM 857 N N . VAL A 1 112 ? 3.064 -14.297 -0.798 1.00 90.25 112 VAL A N 1
ATOM 858 C CA . VAL A 1 112 ? 2.522 -14.021 -2.141 1.00 90.25 112 VAL A CA 1
ATOM 859 C C . VAL A 1 112 ? 3.397 -13.073 -2.955 1.00 90.25 112 VAL A C 1
ATOM 861 O O . VAL A 1 112 ? 3.284 -13.037 -4.177 1.00 90.25 112 VAL A O 1
ATOM 864 N N . GLY A 1 113 ? 4.309 -12.356 -2.301 1.00 90.25 113 GLY A N 1
ATOM 865 C CA . GLY A 1 113 ? 5.257 -11.481 -2.973 1.00 90.25 113 GLY A CA 1
ATOM 866 C C . GLY A 1 113 ? 6.109 -10.679 -2.005 1.00 90.25 113 GLY A C 1
ATOM 867 O O . GLY A 1 113 ? 6.089 -10.898 -0.789 1.00 90.25 113 GLY A O 1
ATOM 868 N N . SER A 1 114 ? 6.853 -9.737 -2.564 1.00 90.88 114 SER A N 1
ATOM 869 C CA . SER A 1 114 ? 7.644 -8.775 -1.808 1.00 90.88 114 SER A CA 1
ATOM 870 C C . SER A 1 114 ? 7.788 -7.456 -2.556 1.00 90.88 114 SER A C 1
ATOM 872 O O . SER A 1 114 ? 7.535 -7.364 -3.759 1.00 90.88 114 SER A O 1
ATOM 874 N N . SER A 1 115 ? 8.214 -6.431 -1.831 1.00 91.62 115 SER A N 1
ATOM 875 C CA . SER A 1 115 ? 8.743 -5.204 -2.412 1.00 91.62 115 SER A CA 1
ATOM 876 C C . SER A 1 115 ? 10.094 -4.858 -1.805 1.00 91.62 115 SER A C 1
ATOM 878 O O . SER A 1 115 ? 10.407 -5.280 -0.692 1.00 91.62 115 SER A O 1
ATOM 880 N N . MET A 1 116 ? 10.912 -4.118 -2.544 1.00 91.06 116 MET A N 1
ATOM 881 C CA . MET A 1 116 ? 12.215 -3.654 -2.081 1.00 91.06 116 MET A CA 1
ATOM 882 C C . MET A 1 116 ? 12.454 -2.221 -2.539 1.00 91.06 116 MET A C 1
ATOM 884 O O . MET A 1 116 ? 12.250 -1.909 -3.714 1.00 91.06 116 MET A O 1
ATOM 888 N N . GLN A 1 117 ? 12.900 -1.370 -1.616 1.00 86.38 117 GLN A N 1
ATOM 889 C CA . GLN A 1 117 ? 13.318 -0.006 -1.924 1.00 86.38 117 GLN A CA 1
ATOM 890 C C . GLN A 1 117 ? 14.735 -0.018 -2.519 1.00 86.38 117 GLN A C 1
ATOM 892 O O . GLN A 1 117 ? 15.677 -0.495 -1.883 1.00 86.38 117 GLN A O 1
ATOM 897 N N . ASN A 1 118 ? 14.887 0.530 -3.722 1.00 86.88 118 ASN A N 1
ATOM 898 C CA . ASN A 1 118 ? 16.159 0.745 -4.403 1.00 86.88 118 ASN A CA 1
ATOM 899 C C . ASN A 1 118 ? 16.258 2.214 -4.849 1.00 86.88 118 ASN A C 1
ATOM 901 O O . ASN A 1 118 ? 15.711 2.604 -5.882 1.00 86.88 118 ASN A O 1
ATOM 905 N N . GLY A 1 119 ? 16.902 3.048 -4.027 1.00 88.00 119 GLY A N 1
ATOM 906 C CA . GLY A 1 119 ? 16.908 4.500 -4.217 1.00 88.00 119 GLY A CA 1
ATOM 907 C C . GLY A 1 119 ? 15.490 5.082 -4.154 1.00 88.00 119 GLY A C 1
ATOM 908 O O . GLY A 1 119 ? 14.737 4.794 -3.222 1.00 88.00 119 GLY A O 1
ATOM 909 N N . ASN A 1 120 ? 15.116 5.862 -5.170 1.00 85.38 120 ASN A N 1
ATOM 910 C CA . ASN A 1 120 ? 13.773 6.435 -5.332 1.00 85.38 120 ASN A CA 1
ATOM 911 C C . ASN A 1 120 ? 12.764 5.487 -5.999 1.00 85.38 120 ASN A C 1
ATOM 913 O O . ASN A 1 120 ? 11.666 5.906 -6.342 1.00 85.38 120 ASN A O 1
ATOM 917 N N . MET A 1 121 ? 13.124 4.222 -6.219 1.00 85.81 121 MET A N 1
ATOM 918 C CA . MET A 1 121 ? 12.257 3.253 -6.876 1.00 85.81 121 MET A CA 1
ATOM 919 C C . MET A 1 121 ? 11.949 2.078 -5.949 1.00 85.81 121 MET A C 1
ATOM 921 O O . MET A 1 121 ? 12.840 1.484 -5.348 1.00 85.81 121 MET A O 1
ATOM 925 N N . THR A 1 122 ? 10.686 1.677 -5.878 1.00 87.75 122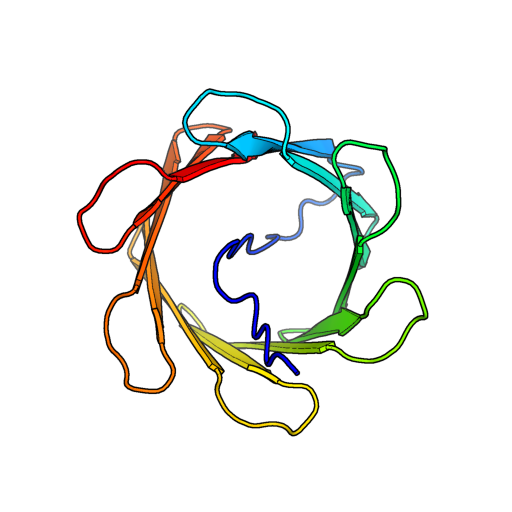 THR A N 1
ATOM 926 C CA . THR A 1 122 ? 10.262 0.417 -5.265 1.00 87.75 122 THR A CA 1
ATOM 927 C C . THR A 1 122 ? 10.085 -0.645 -6.353 1.00 87.75 122 THR A C 1
ATOM 929 O O . THR A 1 122 ? 9.394 -0.417 -7.347 1.00 87.75 122 THR A O 1
ATOM 932 N N . ILE A 1 123 ? 10.676 -1.826 -6.165 1.00 89.38 123 ILE A N 1
ATOM 933 C CA . ILE A 1 123 ? 10.535 -2.979 -7.069 1.00 89.38 123 ILE A CA 1
ATOM 934 C C . ILE A 1 123 ? 9.620 -4.012 -6.418 1.00 89.38 123 ILE A C 1
ATOM 936 O O . ILE A 1 123 ? 9.872 -4.412 -5.284 1.00 89.38 123 ILE A O 1
ATOM 940 N N . TYR A 1 124 ? 8.602 -4.479 -7.141 1.00 88.75 124 TYR A N 1
ATOM 941 C CA . TYR A 1 124 ? 7.668 -5.513 -6.687 1.00 88.75 124 TYR A CA 1
ATOM 942 C C . TYR A 1 124 ? 7.982 -6.856 -7.333 1.00 88.75 124 TYR A C 1
ATOM 944 O O . TYR A 1 124 ? 8.254 -6.924 -8.535 1.00 88.75 124 TYR A O 1
ATOM 952 N N . ARG A 1 125 ? 7.913 -7.927 -6.540 1.00 90.62 125 ARG A N 1
ATOM 953 C CA . ARG A 1 125 ? 8.150 -9.302 -6.983 1.00 90.62 125 ARG A CA 1
ATOM 954 C C . ARG A 1 125 ? 7.031 -10.239 -6.542 1.00 90.62 125 ARG A C 1
ATOM 956 O O . ARG A 1 125 ? 6.444 -10.055 -5.475 1.00 90.62 125 ARG A O 1
ATOM 963 N N . ASP A 1 126 ? 6.772 -11.266 -7.348 1.00 88.81 126 ASP A N 1
ATOM 964 C CA . ASP A 1 126 ? 5.881 -12.369 -6.983 1.00 88.81 126 ASP A CA 1
ATOM 965 C C . ASP A 1 126 ? 6.541 -13.343 -5.985 1.00 88.81 126 ASP A C 1
ATOM 967 O O . ASP A 1 126 ? 7.704 -13.201 -5.598 1.00 88.81 126 ASP A O 1
ATOM 971 N N . SER A 1 127 ? 5.796 -14.361 -5.552 1.00 86.50 127 SER A N 1
ATOM 972 C CA . SER A 1 127 ? 6.278 -15.389 -4.618 1.00 86.50 127 SER A CA 1
ATOM 973 C C . SER A 1 127 ? 7.475 -16.204 -5.129 1.00 86.50 127 SER A C 1
ATOM 975 O O . SER A 1 127 ? 8.212 -16.758 -4.304 1.00 86.50 127 SER A O 1
ATOM 977 N N . ARG A 1 128 ? 7.686 -16.239 -6.455 1.00 89.94 128 ARG A N 1
ATOM 978 C CA . ARG A 1 128 ? 8.818 -16.877 -7.152 1.00 89.94 128 ARG A CA 1
ATOM 979 C C . ARG A 1 128 ? 9.985 -15.908 -7.389 1.00 89.94 128 ARG A C 1
ATOM 981 O O . ARG A 1 128 ? 10.981 -16.298 -7.985 1.00 89.94 128 ARG A O 1
ATOM 988 N N . GLY A 1 129 ? 9.875 -14.656 -6.942 1.00 88.88 129 GLY A N 1
ATOM 989 C CA . GLY A 1 129 ? 10.917 -13.639 -7.080 1.00 88.88 129 GLY A CA 1
ATOM 990 C C . GLY A 1 129 ? 10.941 -12.920 -8.431 1.00 88.88 129 GLY A C 1
ATOM 991 O O . GLY A 1 129 ? 11.814 -12.074 -8.646 1.00 88.88 129 GLY A O 1
ATOM 992 N N . ARG A 1 130 ? 9.993 -13.187 -9.337 1.00 90.12 130 ARG A N 1
ATOM 993 C CA . ARG A 1 130 ? 9.920 -12.500 -10.638 1.00 90.12 130 ARG A CA 1
ATOM 994 C C . ARG A 1 130 ? 9.372 -11.094 -10.454 1.00 90.12 130 ARG A C 1
ATOM 996 O O . ARG A 1 130 ? 8.439 -10.902 -9.679 1.00 90.12 130 ARG A O 1
ATOM 1003 N N . ILE A 1 131 ? 9.929 -10.118 -11.167 1.00 90.38 131 ILE A N 1
ATOM 1004 C CA . ILE A 1 131 ? 9.462 -8.728 -11.104 1.00 90.38 131 ILE A CA 1
ATOM 1005 C C . ILE A 1 131 ? 8.051 -8.642 -11.688 1.00 90.38 131 ILE A C 1
ATOM 1007 O O . ILE A 1 131 ? 7.795 -9.120 -12.789 1.00 90.38 131 ILE A O 1
ATOM 1011 N N . THR A 1 132 ? 7.142 -8.010 -10.952 1.00 88.31 132 THR A N 1
ATOM 1012 C CA . THR A 1 132 ? 5.752 -7.783 -11.377 1.00 88.31 132 THR A CA 1
ATOM 1013 C C . THR A 1 132 ? 5.455 -6.316 -11.661 1.00 88.31 132 THR A C 1
ATOM 1015 O O . THR A 1 132 ? 4.423 -6.000 -12.254 1.00 88.31 132 THR A O 1
ATOM 1018 N N . GLY A 1 133 ? 6.339 -5.414 -11.237 1.00 87.69 133 GLY A N 1
ATOM 1019 C CA . GLY A 1 133 ? 6.210 -3.989 -11.494 1.00 87.69 133 GLY A CA 1
ATOM 1020 C C . GLY A 1 133 ? 7.161 -3.143 -10.666 1.00 87.69 133 GLY A C 1
ATOM 1021 O O . GLY A 1 133 ? 7.897 -3.645 -9.812 1.00 87.69 133 GLY A O 1
ATOM 1022 N N . THR A 1 134 ? 7.110 -1.842 -10.912 1.00 87.44 134 THR A N 1
ATOM 1023 C CA . THR A 1 134 ? 7.893 -0.838 -10.193 1.00 87.44 134 THR A CA 1
ATOM 1024 C C . THR A 1 134 ? 7.042 0.374 -9.848 1.00 87.44 134 THR A C 1
ATOM 1026 O O . THR A 1 134 ? 5.982 0.598 -10.441 1.00 87.44 134 THR A O 1
ATOM 1029 N N . ARG A 1 135 ? 7.516 1.152 -8.879 1.00 86.50 135 ARG A N 1
ATOM 1030 C CA . ARG A 1 135 ? 6.979 2.456 -8.501 1.00 86.50 135 ARG A CA 1
ATOM 1031 C C . ARG A 1 135 ? 8.125 3.435 -8.331 1.00 86.50 135 ARG A C 1
ATOM 1033 O O . ARG A 1 135 ? 9.100 3.079 -7.679 1.00 86.50 135 ARG A O 1
ATOM 1040 N N . LYS A 1 136 ? 8.006 4.614 -8.923 1.00 87.00 136 LYS A N 1
ATOM 1041 C CA . LYS A 1 136 ? 8.984 5.699 -8.863 1.00 87.00 136 LYS A CA 1
ATOM 1042 C C . LYS A 1 136 ? 8.252 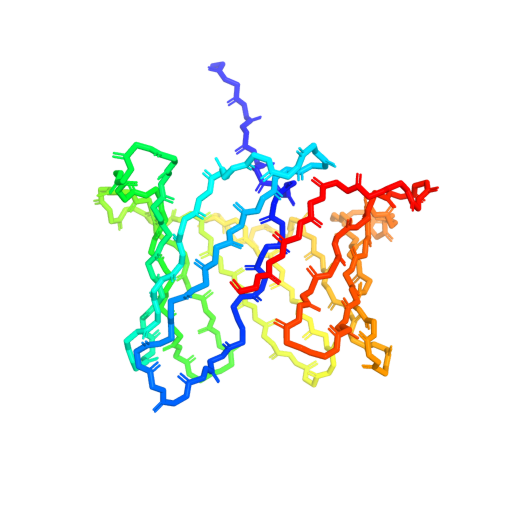7.026 -8.859 1.00 87.00 136 LYS A C 1
ATOM 1044 O O . LYS A 1 136 ? 7.207 7.072 -9.547 1.00 87.00 136 LYS A O 1
#

Solvent-accessible surface area (backbone atoms only — not comparable to full-atom values): 7301 Å² total; per-residue (Å²): 140,76,92,72,82,75,70,86,71,79,72,78,81,73,89,55,100,50,81,50,73,36,42,33,24,36,65,86,66,48,69,50,28,38,36,40,28,55,75,54,36,36,42,33,19,38,68,88,65,49,66,54,36,38,37,41,53,56,90,58,35,34,40,31,21,37,70,87,67,49,69,55,22,35,39,41,55,57,90,58,35,33,43,32,24,37,65,86,66,48,68,55,23,37,38,39,57,55,88,63,32,35,45,29,24,38,62,86,65,48,69,56,25,36,36,34,63,55,86,82,31,38,43,31,25,38,64,86,65,49,67,56,22,38,35,66

Radius of gyration: 14.22 Å; Cα contacts (8 Å, |Δi|>4): 295; chains: 1; bounding box: 36×35×34 Å

Mean predicted aligned error: 6.41 Å